Protein AF-A0A7C5UF85-F1 (afdb_monomer_lite)

Foldseek 3Di:
DDDPPDPDPQPCVLVDDPQWDWDDWDSPDPFKGKTKTKHLDDLVVSVCCCCCVPPEPHDDDPDDLVAWDKDWDWDQHPVQGIKTKIKTWDQDQQFIKMWIWIDGDQKIKIWIWTDGPPHSMIMIMIIMGND

Structure (mmCIF, N/CA/C/O backbone):
data_AF-A0A7C5UF85-F1
#
_entry.id   AF-A0A7C5UF85-F1
#
loop_
_atom_site.group_PDB
_atom_site.id
_atom_site.type_symbol
_atom_site.label_atom_id
_atom_site.label_alt_id
_atom_site.label_comp_id
_atom_site.label_asym_id
_atom_site.label_entity_id
_atom_site.label_seq_id
_atom_site.pdbx_PDB_ins_code
_atom_site.Cartn_x
_atom_site.Cartn_y
_atom_site.Cartn_z
_atom_site.occupancy
_atom_site.B_iso_or_equiv
_atom_site.auth_seq_id
_atom_site.auth_comp_id
_atom_site.auth_asym_id
_atom_site.auth_atom_id
_atom_site.pdbx_PDB_model_num
ATOM 1 N N . MET A 1 1 ? 22.013 -31.410 -18.840 1.00 38.75 1 MET A N 1
ATOM 2 C CA . MET A 1 1 ? 22.160 -30.235 -17.955 1.00 38.75 1 MET A CA 1
ATOM 3 C C . MET A 1 1 ? 20.776 -29.879 -17.438 1.00 38.75 1 MET A C 1
ATOM 5 O O . MET A 1 1 ? 19.972 -29.367 -18.203 1.00 38.75 1 MET A O 1
ATOM 9 N N . GLY A 1 2 ? 20.450 -30.271 -16.205 1.00 39.75 2 GLY A N 1
ATOM 10 C CA . GLY A 1 2 ? 19.150 -29.976 -15.597 1.00 39.75 2 GLY A CA 1
ATOM 11 C C . GLY A 1 2 ? 19.144 -28.549 -15.066 1.00 39.75 2 GLY A C 1
ATOM 12 O O . GLY A 1 2 ? 19.662 -28.304 -13.981 1.00 39.75 2 GLY A O 1
ATOM 13 N N . GLY A 1 3 ? 18.612 -27.610 -15.847 1.00 41.94 3 GLY A N 1
ATOM 14 C CA . GLY A 1 3 ? 18.364 -26.253 -15.373 1.00 41.94 3 GLY A CA 1
ATOM 15 C C . GLY A 1 3 ? 17.286 -26.292 -14.296 1.00 41.94 3 GLY A C 1
ATOM 16 O O . GLY A 1 3 ? 16.198 -26.809 -14.530 1.00 41.94 3 GLY A O 1
ATOM 17 N N . HIS A 1 4 ? 17.599 -25.789 -13.106 1.00 41.94 4 HIS A N 1
ATOM 18 C CA . HIS A 1 4 ? 16.623 -25.565 -12.048 1.00 41.94 4 HIS A CA 1
ATOM 19 C C . HIS A 1 4 ? 15.599 -24.522 -12.513 1.00 41.94 4 HIS A C 1
ATOM 21 O O . HIS A 1 4 ? 15.782 -23.326 -12.310 1.00 41.94 4 HIS A O 1
ATOM 27 N N . SER A 1 5 ? 14.514 -24.967 -13.143 1.00 48.94 5 SER A N 1
ATOM 28 C CA . SER A 1 5 ? 13.315 -24.159 -13.356 1.00 48.94 5 SER A CA 1
ATOM 29 C C . SER A 1 5 ? 12.524 -24.121 -12.050 1.00 48.94 5 SER A C 1
ATOM 31 O O . SER A 1 5 ? 11.502 -24.790 -11.899 1.00 48.94 5 SER A O 1
ATOM 33 N N . GLY A 1 6 ? 13.054 -23.393 -11.065 1.00 53.41 6 GLY A N 1
ATOM 34 C CA . GLY A 1 6 ? 12.241 -22.961 -9.934 1.00 53.41 6 GLY A CA 1
ATOM 35 C C . GLY A 1 6 ? 11.087 -22.090 -10.447 1.00 53.41 6 GLY A C 1
ATOM 36 O O . GLY A 1 6 ? 11.232 -21.463 -11.502 1.00 53.41 6 GLY A O 1
ATOM 37 N N . PRO A 1 7 ? 9.939 -22.054 -9.751 1.00 61.72 7 PRO A N 1
ATOM 38 C CA . PRO A 1 7 ? 8.865 -21.134 -10.103 1.00 61.72 7 PRO A CA 1
ATOM 39 C C . PRO A 1 7 ? 9.426 -19.710 -10.190 1.00 61.72 7 PRO A C 1
ATOM 41 O O . PRO A 1 7 ? 10.261 -19.316 -9.371 1.00 61.72 7 PRO A O 1
ATOM 44 N N . ALA A 1 8 ? 9.001 -18.961 -11.211 1.00 67.81 8 ALA A N 1
ATOM 45 C CA . ALA A 1 8 ? 9.374 -17.559 -11.348 1.00 67.81 8 ALA A CA 1
ATOM 46 C C . ALA A 1 8 ? 9.070 -16.818 -10.030 1.00 67.81 8 ALA A C 1
ATOM 48 O O . ALA A 1 8 ? 8.070 -17.131 -9.380 1.00 67.81 8 ALA A O 1
ATOM 49 N N . PRO A 1 9 ? 9.919 -15.873 -9.596 1.00 79.12 9 PRO A N 1
ATOM 50 C CA . PRO A 1 9 ? 9.665 -15.135 -8.368 1.00 79.12 9 PRO A CA 1
ATOM 51 C C . PRO A 1 9 ? 8.335 -14.377 -8.471 1.00 79.12 9 PRO A C 1
ATOM 53 O O . PRO A 1 9 ? 8.040 -13.780 -9.508 1.00 79.12 9 PRO A O 1
ATOM 56 N N . ASP A 1 10 ? 7.546 -14.402 -7.393 1.00 84.62 10 ASP A N 1
ATOM 57 C CA . ASP A 1 10 ? 6.269 -13.686 -7.309 1.00 84.62 10 ASP A CA 1
ATOM 58 C C . ASP A 1 10 ? 6.495 -12.193 -7.619 1.00 84.62 10 ASP A C 1
ATOM 60 O O . ASP A 1 10 ? 7.259 -11.529 -6.901 1.00 84.62 10 ASP A O 1
ATOM 64 N N . PRO A 1 11 ? 5.853 -11.641 -8.666 1.00 87.31 11 PRO A N 1
ATOM 65 C CA . PRO A 1 11 ? 6.067 -10.261 -9.085 1.00 87.31 11 PRO A CA 1
ATOM 66 C C . PRO A 1 11 ? 5.598 -9.228 -8.047 1.00 87.31 11 PRO A C 1
ATOM 68 O O . PRO A 1 11 ? 6.018 -8.074 -8.117 1.00 87.31 11 PRO A O 1
ATOM 71 N N . LEU A 1 12 ? 4.760 -9.614 -7.079 1.00 90.69 12 LEU A N 1
ATOM 72 C CA . LEU A 1 12 ? 4.307 -8.747 -5.990 1.00 90.69 12 LEU A CA 1
ATOM 73 C C . LEU A 1 12 ? 5.145 -8.869 -4.717 1.00 90.69 12 LEU A C 1
ATOM 75 O O . LEU A 1 12 ? 4.970 -8.053 -3.810 1.00 90.69 12 LEU A O 1
ATOM 79 N N . SER A 1 13 ? 6.073 -9.829 -4.644 1.00 89.25 13 SER A N 1
ATOM 80 C CA . SER A 1 13 ? 6.874 -10.094 -3.439 1.00 89.25 13 SER A CA 1
ATOM 81 C C . SER A 1 13 ? 7.627 -8.864 -2.933 1.00 89.25 13 SER A C 1
ATOM 83 O O . SER A 1 13 ? 7.707 -8.621 -1.728 1.00 89.25 13 SER A O 1
ATOM 85 N N . GLU A 1 14 ? 8.134 -8.023 -3.839 1.00 88.62 14 GLU A N 1
ATOM 86 C CA . GLU A 1 14 ? 8.802 -6.790 -3.438 1.00 88.62 14 GLU A CA 1
ATOM 87 C C . GLU A 1 14 ? 7.821 -5.783 -2.813 1.00 88.62 14 GLU A C 1
ATOM 89 O O . GLU A 1 14 ? 8.232 -4.968 -1.994 1.00 88.62 14 GLU A O 1
ATOM 94 N N . TRP A 1 15 ? 6.533 -5.820 -3.150 1.00 91.81 15 TRP A N 1
ATOM 95 C CA . TRP A 1 15 ? 5.510 -4.862 -2.718 1.00 91.81 15 TRP A CA 1
ATOM 96 C C . TRP A 1 15 ? 4.744 -5.310 -1.468 1.00 91.81 15 TRP A C 1
ATOM 98 O O . TRP A 1 15 ? 3.941 -4.542 -0.930 1.00 91.81 15 TRP A O 1
ATOM 108 N N . THR A 1 16 ? 5.004 -6.518 -0.970 1.00 92.62 16 THR A N 1
ATOM 109 C CA . THR A 1 16 ? 4.345 -7.067 0.216 1.00 92.62 16 THR A CA 1
ATOM 110 C C . THR A 1 16 ? 4.721 -6.303 1.492 1.00 92.62 16 THR A C 1
ATOM 112 O O . THR A 1 16 ? 5.881 -5.951 1.728 1.00 92.62 16 THR A O 1
ATOM 115 N N . TYR A 1 17 ? 3.727 -6.061 2.352 1.00 95.62 17 TYR A N 1
ATOM 116 C CA . TYR A 1 17 ? 3.952 -5.531 3.695 1.00 95.62 17 TYR A CA 1
ATOM 117 C C . TYR A 1 17 ? 4.403 -6.660 4.645 1.00 95.62 17 TYR A C 1
ATOM 119 O O . TYR A 1 17 ? 3.661 -7.633 4.782 1.00 95.62 17 TYR A O 1
ATOM 127 N N . PRO A 1 18 ? 5.552 -6.549 5.347 1.00 94.06 18 PRO A N 1
ATOM 128 C CA . PRO A 1 18 ? 6.141 -7.667 6.099 1.00 94.06 18 PRO A CA 1
ATOM 129 C C . PRO A 1 18 ? 5.238 -8.329 7.151 1.00 94.06 18 PRO A C 1
ATOM 131 O O . PRO A 1 18 ? 5.340 -9.529 7.374 1.00 94.06 18 PRO A O 1
ATOM 134 N N . ASN A 1 19 ? 4.344 -7.567 7.790 1.00 94.69 19 ASN A N 1
ATOM 135 C CA . ASN A 1 19 ? 3.445 -8.079 8.834 1.00 94.69 19 ASN A CA 1
ATOM 136 C C . ASN A 1 19 ? 2.013 -8.304 8.327 1.00 94.69 19 ASN A C 1
ATOM 138 O O . ASN A 1 19 ? 1.069 -8.298 9.125 1.00 94.69 19 ASN A O 1
ATOM 142 N N . ALA A 1 20 ? 1.814 -8.408 7.013 1.00 96.44 20 ALA A N 1
ATOM 143 C CA . ALA A 1 20 ? 0.505 -8.683 6.442 1.00 96.44 20 ALA A CA 1
ATOM 144 C C . ALA A 1 20 ? 0.391 -10.139 5.990 1.00 96.44 20 ALA A C 1
ATOM 146 O O . ALA A 1 20 ? 1.357 -10.762 5.562 1.00 96.44 20 ALA A O 1
ATOM 147 N N . LYS A 1 21 ? -0.824 -10.674 6.079 1.00 95.94 21 LYS A N 1
ATOM 148 C CA . LYS A 1 21 ? -1.193 -11.974 5.527 1.00 95.94 21 LYS A CA 1
ATOM 149 C C . LYS A 1 21 ? -1.975 -11.749 4.247 1.00 95.94 21 LYS A C 1
ATOM 151 O O . LYS A 1 21 ? -2.916 -10.956 4.255 1.00 95.94 21 LYS A O 1
ATOM 156 N N . GLN A 1 22 ? -1.599 -12.437 3.176 1.00 95.56 22 GLN A N 1
ATOM 157 C CA . GLN A 1 22 ? -2.400 -12.458 1.957 1.00 95.56 22 GLN A CA 1
ATOM 158 C C . GLN A 1 22 ? -3.717 -13.183 2.240 1.00 95.56 22 GLN A C 1
ATOM 160 O O . GLN A 1 22 ? -3.719 -14.236 2.878 1.00 95.56 22 GLN A O 1
ATOM 165 N N . VAL A 1 23 ? -4.826 -12.591 1.808 1.00 95.75 23 VAL A N 1
ATOM 166 C CA . VAL A 1 23 ? -6.173 -13.160 1.960 1.00 95.75 23 VAL A CA 1
ATOM 167 C C . VAL A 1 23 ? -6.790 -13.535 0.616 1.00 95.75 23 VAL A C 1
ATOM 169 O O . VAL A 1 23 ? -7.630 -14.424 0.574 1.00 95.75 23 VAL A O 1
ATOM 172 N N . GLU A 1 24 ? -6.355 -12.889 -0.468 1.00 94.56 24 GLU A N 1
ATOM 173 C CA . GLU A 1 24 ? -6.843 -13.110 -1.831 1.00 94.56 24 GLU A CA 1
ATOM 174 C C . GLU A 1 24 ? -5.813 -12.573 -2.841 1.00 94.56 24 GLU A C 1
ATOM 176 O O . GLU A 1 24 ? -4.964 -11.752 -2.476 1.00 94.56 24 GLU A O 1
ATOM 181 N N . GLY A 1 25 ? -5.862 -13.018 -4.095 1.00 90.25 25 GLY A N 1
ATOM 182 C CA . GLY A 1 25 ? -5.080 -12.431 -5.183 1.00 90.25 25 GLY A CA 1
ATOM 183 C C . GLY A 1 25 ? -4.774 -13.390 -6.323 1.00 90.25 25 GLY A C 1
ATOM 184 O O . GLY A 1 25 ? -4.756 -14.606 -6.139 1.00 90.25 25 GLY A O 1
ATOM 185 N N . GLU A 1 26 ? -4.441 -12.816 -7.473 1.00 88.00 26 GLU A N 1
ATOM 186 C CA . GLU A 1 26 ? -3.926 -13.515 -8.648 1.00 88.00 26 GLU A CA 1
ATOM 187 C C . GLU A 1 26 ? -2.545 -12.945 -8.987 1.00 88.00 26 GLU A C 1
ATOM 189 O O . GLU A 1 26 ? -2.377 -12.059 -9.822 1.00 88.00 26 GLU A O 1
ATOM 194 N N . THR A 1 27 ? -1.516 -13.430 -8.290 1.00 85.38 27 THR A N 1
ATOM 195 C CA . THR A 1 27 ? -0.146 -12.904 -8.426 1.00 85.38 27 THR A CA 1
ATOM 196 C C . THR A 1 27 ? 0.564 -13.362 -9.704 1.00 85.38 27 THR A C 1
ATOM 198 O O . THR A 1 27 ? 1.607 -12.817 -10.064 1.00 85.38 27 THR A O 1
ATOM 201 N N . TRP A 1 28 ? -0.013 -14.331 -10.419 1.00 82.25 28 TRP A N 1
ATOM 202 C CA . TRP A 1 28 ? 0.554 -14.937 -11.628 1.00 82.25 28 TRP A CA 1
ATOM 203 C C . TRP A 1 28 ? -0.045 -14.411 -12.935 1.00 82.25 28 TRP A C 1
ATOM 205 O O . TRP A 1 28 ? 0.346 -14.883 -14.001 1.00 82.25 28 TRP A O 1
ATOM 215 N N . GLU A 1 29 ? -0.960 -13.438 -12.881 1.00 79.94 29 GLU A N 1
ATOM 216 C CA . GLU A 1 29 ? -1.455 -12.777 -14.089 1.00 79.94 29 GLU A CA 1
ATOM 217 C C . GLU A 1 29 ? -0.308 -12.136 -14.889 1.00 79.94 29 GLU A C 1
ATOM 219 O O . GLU A 1 29 ? 0.632 -11.542 -14.345 1.00 79.94 29 GLU A O 1
ATOM 224 N N . GLU A 1 30 ? -0.378 -12.242 -16.216 1.00 78.81 30 GLU A N 1
ATOM 225 C CA . GLU A 1 30 ? 0.699 -11.768 -17.084 1.00 78.81 30 GLU A CA 1
ATOM 226 C C . GLU A 1 30 ? 0.825 -10.241 -17.042 1.00 78.81 30 GLU A C 1
ATOM 228 O O . GLU A 1 30 ? 1.933 -9.729 -16.882 1.00 78.81 30 GLU A O 1
ATOM 233 N N . PHE A 1 31 ? -0.300 -9.519 -17.098 1.00 83.81 31 PHE A N 1
ATOM 234 C CA . PHE A 1 31 ? -0.319 -8.058 -17.231 1.00 83.81 31 PHE A CA 1
ATOM 235 C C . PHE A 1 31 ? -0.684 -7.314 -15.946 1.00 83.81 31 PHE A C 1
ATOM 237 O O . PHE A 1 31 ? -0.172 -6.214 -15.738 1.00 83.81 31 PHE A O 1
ATOM 244 N N . LEU A 1 32 ? -1.551 -7.892 -15.107 1.00 91.12 32 LEU A N 1
ATOM 245 C CA . LEU A 1 32 ? -2.108 -7.232 -13.923 1.00 91.12 32 LEU A CA 1
ATOM 246 C C . LEU A 1 32 ? -2.082 -8.113 -12.655 1.00 91.12 32 LEU A C 1
ATOM 248 O O . LEU A 1 32 ? -3.131 -8.323 -12.047 1.00 91.12 32 LEU A O 1
ATOM 252 N N . PRO A 1 33 ? -0.910 -8.606 -12.192 1.00 94.06 33 PRO A N 1
ATOM 253 C CA . PRO A 1 33 ? -0.830 -9.240 -10.881 1.00 94.06 33 PRO A CA 1
ATOM 254 C C . PRO A 1 33 ? -1.437 -8.377 -9.781 1.00 94.06 33 PRO A C 1
ATOM 256 O O . PRO A 1 33 ? -1.115 -7.189 -9.661 1.00 94.06 33 PRO A O 1
ATOM 259 N N . TRP A 1 34 ? -2.241 -8.992 -8.920 1.00 96.00 34 TRP A N 1
ATOM 260 C CA . TRP A 1 34 ? -2.805 -8.303 -7.767 1.00 96.00 34 TRP A CA 1
ATOM 261 C C . TRP A 1 34 ? -2.925 -9.208 -6.544 1.00 96.00 34 TRP A C 1
ATOM 263 O O . TRP A 1 34 ? -3.022 -10.430 -6.650 1.00 96.00 34 TRP A O 1
ATOM 273 N N . ALA A 1 35 ? -2.916 -8.599 -5.361 1.00 96.94 35 ALA A N 1
ATOM 274 C CA . ALA A 1 35 ? -3.169 -9.298 -4.111 1.00 96.94 35 ALA A CA 1
ATOM 275 C C . ALA A 1 35 ? -3.751 -8.374 -3.044 1.00 96.94 35 ALA A C 1
ATOM 277 O O . ALA A 1 35 ? -3.376 -7.203 -2.925 1.00 96.94 35 ALA A O 1
ATOM 278 N N . THR A 1 36 ? -4.632 -8.945 -2.228 1.00 97.50 36 THR A N 1
ATOM 279 C CA . THR A 1 36 ? -5.160 -8.327 -1.016 1.00 97.50 36 THR A CA 1
ATOM 280 C C . THR A 1 36 ? -4.459 -8.926 0.192 1.00 97.50 36 THR A C 1
ATOM 282 O O . THR A 1 3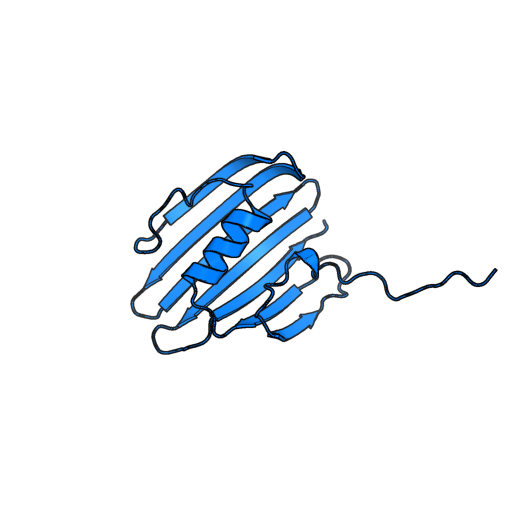6 ? -4.435 -10.141 0.397 1.00 97.50 36 THR A O 1
ATOM 285 N N . TYR A 1 37 ? -3.931 -8.055 1.039 1.00 97.38 37 TYR A N 1
ATOM 286 C CA . TYR A 1 37 ? -3.298 -8.393 2.297 1.00 97.38 37 TYR A CA 1
ATOM 287 C C . TYR A 1 37 ? -4.020 -7.723 3.457 1.00 97.38 37 TYR A C 1
ATOM 289 O O . TYR A 1 37 ? -4.603 -6.646 3.327 1.00 97.38 37 TYR A O 1
ATOM 297 N N . THR A 1 38 ? -3.936 -8.336 4.630 1.00 97.50 38 THR A N 1
ATOM 298 C CA . THR A 1 38 ? -4.458 -7.758 5.865 1.00 97.50 38 THR A CA 1
ATOM 299 C C . THR A 1 38 ? -3.422 -7.800 6.974 1.00 97.50 38 THR A C 1
ATOM 301 O O . THR A 1 38 ? -2.647 -8.747 7.094 1.00 97.50 38 THR A O 1
ATOM 304 N N . THR A 1 39 ? -3.399 -6.767 7.810 1.00 97.88 39 THR A N 1
ATOM 305 C CA . THR A 1 39 ? -2.510 -6.677 8.972 1.00 97.88 39 THR A CA 1
ATOM 306 C C . THR A 1 39 ? -3.227 -6.029 10.149 1.00 97.88 39 THR A C 1
ATOM 308 O O . THR A 1 39 ? -4.172 -5.262 9.969 1.00 97.88 39 THR A O 1
ATOM 311 N N . THR A 1 40 ? -2.789 -6.330 11.368 1.00 96.94 40 THR A N 1
ATOM 312 C CA . THR A 1 40 ? -3.243 -5.633 12.582 1.00 96.94 40 THR A CA 1
ATOM 313 C C . THR A 1 40 ? -2.491 -4.326 12.820 1.00 96.94 40 THR A C 1
ATOM 315 O O . THR A 1 40 ? -2.854 -3.568 13.716 1.00 96.94 40 THR A O 1
ATOM 318 N N . ASP A 1 41 ? -1.435 -4.059 12.045 1.00 97.06 41 ASP A N 1
ATOM 319 C CA . ASP A 1 41 ? -0.727 -2.788 12.106 1.00 97.06 41 ASP A CA 1
ATOM 320 C C . ASP A 1 41 ? -1.651 -1.629 11.677 1.00 97.06 41 ASP A C 1
ATOM 322 O O . ASP A 1 41 ? -2.464 -1.781 10.756 1.00 97.06 41 ASP A O 1
ATOM 326 N N . PRO A 1 42 ? -1.564 -0.460 12.338 1.00 95.06 42 PRO A N 1
ATOM 327 C CA . PRO A 1 42 ? -2.432 0.673 12.044 1.00 95.06 42 PRO A CA 1
ATOM 328 C C . PRO A 1 42 ? -2.127 1.284 10.674 1.00 95.06 42 PRO A C 1
ATOM 330 O O . PRO A 1 42 ? -0.993 1.210 10.190 1.00 95.06 42 PRO A O 1
ATOM 333 N N . PHE A 1 43 ? -3.124 1.958 10.093 1.00 94.56 43 PHE A N 1
ATOM 334 C CA . PHE A 1 43 ? -3.021 2.621 8.792 1.00 94.56 43 PHE A CA 1
ATOM 335 C C . PHE A 1 43 ? -1.746 3.466 8.658 1.00 94.56 43 PHE A C 1
ATOM 337 O O . PHE A 1 43 ? -1.012 3.316 7.685 1.00 94.56 43 PHE A O 1
ATOM 344 N N . GLU A 1 44 ? -1.438 4.312 9.649 1.00 92.75 44 GLU A N 1
ATOM 345 C CA . GLU A 1 44 ? -0.265 5.196 9.632 1.00 92.75 44 GLU A CA 1
ATOM 346 C C . GLU A 1 44 ? 1.046 4.438 9.435 1.00 92.75 44 GLU A C 1
ATOM 348 O O . GLU A 1 44 ? 1.922 4.893 8.701 1.00 92.75 44 GLU A O 1
ATOM 353 N N . LYS A 1 45 ? 1.180 3.278 10.083 1.00 93.75 45 LYS A N 1
ATOM 354 C CA . LYS A 1 45 ? 2.398 2.469 10.031 1.00 93.75 45 LYS A CA 1
ATOM 355 C C . LYS A 1 45 ? 2.560 1.819 8.658 1.00 93.75 45 LYS A C 1
ATOM 357 O O . LYS A 1 45 ? 3.666 1.788 8.119 1.00 93.75 45 LYS A O 1
ATOM 362 N N . VAL A 1 46 ? 1.462 1.340 8.073 1.00 95.31 46 VAL A N 1
ATOM 363 C CA . VAL A 1 46 ? 1.449 0.790 6.709 1.00 95.31 46 VAL A CA 1
ATOM 364 C C . VAL A 1 46 ? 1.755 1.887 5.685 1.00 95.31 46 VAL A C 1
ATOM 366 O O . VAL A 1 46 ? 2.619 1.713 4.827 1.00 95.31 46 VAL A O 1
ATOM 369 N N . TRP A 1 47 ? 1.114 3.049 5.816 1.00 93.62 47 TRP A N 1
ATOM 370 C CA . TRP A 1 47 ? 1.339 4.204 4.950 1.00 93.62 47 TRP A CA 1
ATOM 371 C C . TRP A 1 47 ? 2.801 4.666 4.973 1.00 93.62 47 TRP A C 1
ATOM 373 O O . TRP A 1 47 ? 3.430 4.826 3.926 1.00 93.62 47 TRP A O 1
ATOM 383 N N . GLN A 1 48 ? 3.373 4.823 6.171 1.00 91.19 48 GLN A N 1
ATOM 384 C CA . GLN A 1 48 ? 4.778 5.193 6.355 1.00 91.19 48 GLN A CA 1
ATOM 385 C C . GLN A 1 48 ? 5.734 4.188 5.716 1.00 91.19 48 GLN A C 1
ATOM 387 O O . GLN A 1 48 ? 6.726 4.598 5.110 1.00 91.19 48 GLN A O 1
ATOM 392 N N . PHE A 1 49 ? 5.451 2.888 5.818 1.00 92.25 49 PHE A N 1
ATOM 393 C CA . PHE A 1 49 ? 6.265 1.864 5.170 1.00 92.25 49 PHE A CA 1
ATOM 394 C C . PHE A 1 49 ? 6.312 2.066 3.656 1.00 92.25 49 PHE A C 1
ATOM 396 O O . PHE A 1 49 ? 7.403 2.173 3.098 1.00 92.25 49 PHE A O 1
ATOM 403 N N . TYR A 1 50 ? 5.159 2.172 2.990 1.00 91.75 50 TYR A N 1
ATOM 404 C CA . TYR A 1 50 ? 5.139 2.344 1.538 1.00 91.75 50 TYR A CA 1
ATOM 405 C C . TYR A 1 50 ? 5.777 3.668 1.116 1.00 91.75 50 TYR A C 1
ATOM 407 O O . TYR A 1 50 ? 6.606 3.681 0.206 1.00 91.75 50 TYR A O 1
ATOM 415 N N . TRP A 1 51 ? 5.501 4.758 1.832 1.00 88.19 51 TRP A N 1
ATOM 416 C CA . TRP A 1 51 ? 6.122 6.053 1.561 1.00 88.19 51 TRP A CA 1
ATOM 417 C C . TRP A 1 51 ? 7.656 5.987 1.617 1.00 88.19 51 TRP A C 1
ATOM 419 O O . TRP A 1 51 ? 8.348 6.296 0.647 1.00 88.19 51 TRP A O 1
ATOM 429 N N . THR A 1 52 ? 8.196 5.519 2.741 1.00 85.62 52 THR A N 1
ATOM 430 C CA . THR A 1 52 ? 9.642 5.555 3.012 1.00 85.62 52 THR A CA 1
ATOM 431 C C . THR A 1 52 ? 10.424 4.465 2.287 1.00 85.62 52 THR A C 1
ATOM 433 O O . THR A 1 52 ? 11.575 4.665 1.904 1.00 85.62 52 THR A O 1
ATOM 436 N N . LYS A 1 53 ? 9.839 3.278 2.105 1.00 84.75 53 LYS A N 1
ATOM 437 C CA . LYS A 1 53 ? 10.546 2.146 1.495 1.00 84.75 53 LYS A CA 1
ATOM 438 C C . LYS A 1 53 ? 10.333 2.077 -0.007 1.00 84.75 53 LYS A C 1
ATOM 440 O O . LYS A 1 53 ? 11.263 1.652 -0.701 1.00 84.75 53 LYS A O 1
ATOM 445 N N . LYS A 1 54 ? 9.162 2.493 -0.506 1.00 83.88 54 LYS A N 1
ATOM 446 C CA . LYS A 1 54 ? 8.759 2.306 -1.907 1.00 83.88 54 LYS A CA 1
ATOM 447 C C . LYS A 1 54 ? 8.662 3.587 -2.730 1.00 83.88 54 LYS A C 1
ATOM 449 O O . LYS A 1 54 ? 8.839 3.486 -3.939 1.00 83.88 54 LYS A O 1
ATOM 454 N N . ILE A 1 55 ? 8.461 4.759 -2.133 1.00 79.31 55 ILE A N 1
ATOM 455 C CA . ILE A 1 55 ? 8.399 6.014 -2.902 1.00 79.31 55 ILE A CA 1
ATOM 456 C C . ILE A 1 55 ? 9.704 6.798 -2.794 1.00 79.31 55 ILE A C 1
ATOM 458 O O . ILE A 1 55 ? 10.317 7.080 -3.814 1.00 79.31 55 ILE A O 1
ATOM 462 N N . THR A 1 56 ? 10.153 7.126 -1.582 1.00 68.00 56 THR A N 1
ATOM 463 C CA . THR A 1 56 ? 11.301 8.029 -1.399 1.00 68.00 56 THR A CA 1
ATOM 464 C C . THR A 1 56 ? 12.250 7.524 -0.324 1.00 68.00 56 THR A C 1
ATOM 466 O O . THR A 1 56 ? 11.858 7.435 0.842 1.00 68.00 56 THR A O 1
ATOM 469 N N . TYR A 1 57 ? 13.508 7.258 -0.673 1.00 57.97 57 TYR A N 1
ATOM 470 C CA . TYR A 1 57 ? 14.552 6.973 0.312 1.00 57.97 57 TYR A CA 1
ATOM 471 C C . TYR A 1 57 ? 15.450 8.177 0.600 1.00 57.97 57 TYR A C 1
ATOM 473 O O . TYR A 1 57 ? 16.173 8.612 -0.292 1.00 57.97 57 TYR A O 1
ATOM 481 N N . PRO A 1 58 ? 15.519 8.633 1.862 1.00 58.22 58 PRO A N 1
ATOM 482 C CA . PRO A 1 58 ? 14.450 8.724 2.849 1.00 58.22 58 PRO A CA 1
ATOM 483 C C . PRO A 1 58 ? 13.968 10.181 2.940 1.00 58.22 58 PRO A C 1
ATOM 485 O O . PRO A 1 58 ? 14.649 11.022 3.522 1.00 58.22 58 PRO A O 1
ATOM 488 N N . MET A 1 59 ? 12.782 10.487 2.402 1.00 62.44 59 MET A N 1
ATOM 489 C CA . MET A 1 59 ? 12.111 11.757 2.707 1.00 62.44 59 MET A CA 1
ATOM 490 C C . MET A 1 59 ? 11.032 11.546 3.775 1.00 62.44 59 MET A C 1
ATOM 492 O O . MET A 1 59 ? 10.264 10.580 3.688 1.00 62.44 59 MET A O 1
ATOM 496 N N . PRO A 1 60 ? 10.944 12.431 4.785 1.00 66.81 60 PRO A N 1
ATOM 497 C CA . PRO A 1 60 ? 9.828 12.419 5.719 1.00 66.81 60 PRO A CA 1
ATOM 498 C C . PRO A 1 60 ? 8.508 12.638 4.967 1.00 66.81 60 PRO A C 1
ATOM 500 O O . PRO A 1 60 ? 8.482 13.229 3.886 1.00 66.81 60 PRO A O 1
ATOM 503 N N . LEU A 1 61 ? 7.403 12.153 5.538 1.00 72.06 61 LEU A N 1
ATOM 504 C CA . LEU A 1 61 ? 6.068 12.417 5.000 1.00 72.06 61 LEU A CA 1
ATOM 505 C C . LEU A 1 61 ? 5.857 13.937 4.900 1.00 72.06 61 LEU A C 1
ATOM 507 O O . LEU A 1 61 ? 5.908 14.608 5.932 1.00 72.06 61 LEU A O 1
ATOM 511 N N . PRO A 1 62 ? 5.579 14.496 3.709 1.00 67.38 62 PRO A N 1
ATOM 512 C CA . PRO A 1 62 ? 5.441 15.940 3.551 1.00 67.38 62 PRO A CA 1
ATOM 513 C C . PRO A 1 62 ? 4.092 16.468 4.067 1.00 67.38 62 PRO A C 1
ATOM 515 O O . PRO A 1 62 ? 3.794 17.648 3.915 1.00 67.38 62 PRO A O 1
ATOM 518 N N . PHE A 1 63 ? 3.254 15.612 4.663 1.00 70.31 63 PHE A N 1
ATOM 519 C CA . PHE A 1 63 ? 1.896 15.947 5.079 1.00 70.31 63 PHE A CA 1
ATOM 520 C C . PHE A 1 63 ? 1.496 15.268 6.389 1.00 70.31 63 PHE A C 1
ATOM 522 O O . PHE A 1 63 ? 1.963 14.188 6.754 1.00 70.31 63 PHE A O 1
ATOM 529 N N . ASN A 1 64 ? 0.577 15.921 7.097 1.00 77.94 64 ASN A N 1
ATOM 530 C CA . ASN A 1 64 ? -0.009 15.408 8.323 1.00 77.94 64 ASN A CA 1
ATOM 531 C C . ASN A 1 64 ? -1.120 14.400 7.998 1.00 77.94 64 ASN A C 1
ATOM 533 O O . ASN A 1 64 ? -2.166 14.781 7.472 1.00 77.94 64 ASN A O 1
ATOM 537 N N . LEU A 1 65 ? -0.939 13.145 8.417 1.00 81.56 65 LEU A N 1
ATOM 538 C CA . LEU A 1 65 ? -1.929 12.069 8.277 1.00 81.56 65 LEU A CA 1
ATOM 539 C C . LEU A 1 65 ? -3.208 12.280 9.112 1.00 81.56 65 LEU A C 1
ATOM 541 O O . LEU A 1 65 ? -4.010 11.373 9.249 1.00 81.56 65 LEU A O 1
ATOM 545 N N . LYS A 1 66 ? -3.462 13.450 9.696 1.00 81.06 66 LYS A N 1
ATOM 546 C CA . LYS A 1 66 ? -4.751 13.779 10.333 1.00 81.06 66 LYS A CA 1
ATOM 547 C C . LYS A 1 66 ? -5.695 14.560 9.423 1.00 81.06 66 LYS A C 1
ATOM 549 O O . LYS A 1 66 ? -6.837 14.793 9.802 1.00 81.06 66 LYS A O 1
ATOM 554 N N . LYS A 1 67 ? -5.231 14.999 8.253 1.00 84.88 67 LYS A N 1
ATOM 555 C CA . LYS A 1 67 ? -6.011 15.801 7.304 1.00 84.88 67 LYS A CA 1
ATOM 556 C C . LYS A 1 67 ? -5.937 15.180 5.920 1.00 84.88 67 LYS A C 1
ATOM 558 O O . LYS A 1 67 ? -4.939 14.546 5.592 1.00 84.88 67 LYS A O 1
ATOM 563 N N . ARG A 1 68 ? -6.975 15.395 5.111 1.00 89.31 68 ARG A N 1
ATOM 564 C CA . ARG A 1 68 ? -6.962 15.016 3.696 1.00 89.31 68 ARG A CA 1
ATOM 565 C C . ARG A 1 68 ? -5.736 15.621 3.008 1.00 89.31 68 ARG A C 1
ATOM 567 O O . ARG A 1 68 ? -5.415 16.786 3.241 1.00 89.31 68 ARG A O 1
ATOM 574 N N . ALA A 1 69 ? -5.076 14.834 2.167 1.00 89.62 69 ALA A N 1
ATOM 575 C CA . ALA A 1 69 ? -3.915 15.268 1.404 1.00 89.62 69 ALA A CA 1
ATOM 576 C C . ALA A 1 69 ? -3.870 14.560 0.049 1.00 89.62 69 ALA A C 1
ATOM 578 O O . ALA A 1 69 ? -4.266 13.402 -0.070 1.00 89.62 69 ALA A O 1
ATOM 579 N N . SER A 1 70 ? -3.366 15.249 -0.967 1.00 91.19 70 SER A N 1
ATOM 580 C CA . SER A 1 70 ? -3.112 14.660 -2.278 1.00 91.19 70 SER A CA 1
ATOM 581 C C . SER A 1 70 ? -2.000 15.410 -2.987 1.00 91.19 70 SER A C 1
ATOM 583 O O . SER A 1 70 ? -1.961 16.639 -2.922 1.00 91.19 70 SER A O 1
ATOM 585 N N . ALA A 1 71 ? -1.138 14.693 -3.698 1.00 89.12 71 ALA A N 1
ATOM 586 C CA . ALA A 1 71 ? -0.151 15.298 -4.583 1.00 89.12 71 ALA A CA 1
ATOM 587 C C . ALA A 1 71 ? 0.247 14.332 -5.703 1.00 89.12 71 ALA A C 1
ATOM 589 O O . ALA A 1 71 ? 0.030 13.125 -5.602 1.00 89.12 71 ALA A O 1
ATOM 590 N N . SER A 1 72 ? 0.870 14.882 -6.744 1.00 90.56 72 SER A N 1
ATOM 591 C CA . SER A 1 72 ? 1.531 14.146 -7.821 1.00 90.56 72 SER A CA 1
ATOM 592 C C . SER A 1 72 ? 2.893 14.781 -8.068 1.00 90.56 72 SER A C 1
ATOM 594 O O . SER A 1 72 ? 2.976 15.996 -8.242 1.00 90.56 72 SER A O 1
ATOM 596 N N . MET A 1 73 ? 3.961 13.988 -8.025 1.00 87.88 73 MET A N 1
ATOM 597 C CA . MET A 1 73 ? 5.339 14.480 -8.061 1.00 87.88 73 MET A CA 1
ATOM 598 C C . MET A 1 73 ? 6.263 13.500 -8.791 1.00 87.88 73 MET A C 1
ATOM 600 O O . MET A 1 73 ? 6.000 12.300 -8.857 1.00 87.88 73 MET A O 1
ATOM 604 N N . GLY A 1 74 ? 7.367 14.026 -9.321 1.00 86.06 74 GLY A N 1
ATOM 605 C CA . GLY A 1 74 ? 8.530 13.240 -9.726 1.00 86.06 74 GLY A CA 1
ATOM 606 C C . GLY A 1 74 ? 9.650 13.401 -8.700 1.00 86.06 74 GLY A C 1
ATOM 607 O O . GLY A 1 74 ? 9.838 14.492 -8.162 1.00 86.06 74 GLY A O 1
ATOM 608 N N . ALA A 1 75 ? 10.390 12.334 -8.427 1.00 82.06 75 ALA A N 1
ATOM 609 C CA . ALA A 1 75 ? 11.569 12.356 -7.571 1.00 82.06 75 ALA A CA 1
ATOM 610 C C . ALA A 1 75 ? 12.681 11.501 -8.179 1.00 82.06 75 ALA A C 1
ATOM 612 O O . ALA A 1 75 ? 12.412 10.511 -8.853 1.00 82.06 75 ALA A O 1
ATOM 613 N N . ASN A 1 76 ? 13.930 11.878 -7.922 1.00 82.06 76 ASN A N 1
ATOM 614 C CA . ASN A 1 76 ? 15.082 11.054 -8.260 1.00 82.06 76 ASN A CA 1
ATOM 615 C C . ASN A 1 76 ? 15.464 10.227 -7.022 1.00 82.06 76 ASN A C 1
ATOM 617 O O . ASN A 1 76 ? 15.872 10.797 -6.010 1.00 82.06 76 ASN A O 1
ATOM 621 N N . ASP A 1 77 ? 15.270 8.909 -7.071 1.00 78.69 77 ASP A N 1
ATOM 622 C CA . ASP A 1 77 ? 15.653 7.981 -6.006 1.00 78.69 77 ASP A CA 1
ATOM 623 C C . ASP A 1 77 ? 16.966 7.281 -6.392 1.00 78.69 77 ASP A C 1
ATOM 625 O O . ASP A 1 77 ? 17.058 6.695 -7.472 1.00 78.69 77 ASP A O 1
ATOM 629 N N . PRO A 1 78 ? 17.982 7.266 -5.515 1.00 79.50 78 PRO A N 1
ATOM 630 C CA . PRO A 1 78 ? 19.283 6.677 -5.829 1.00 79.50 78 PRO A CA 1
ATOM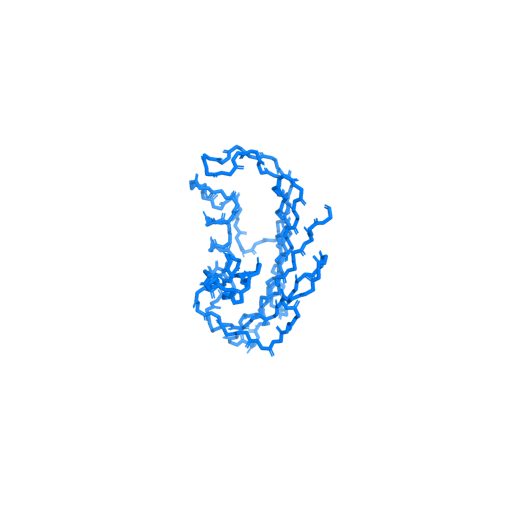 631 C C . PRO A 1 78 ? 19.237 5.166 -6.108 1.00 79.50 78 PRO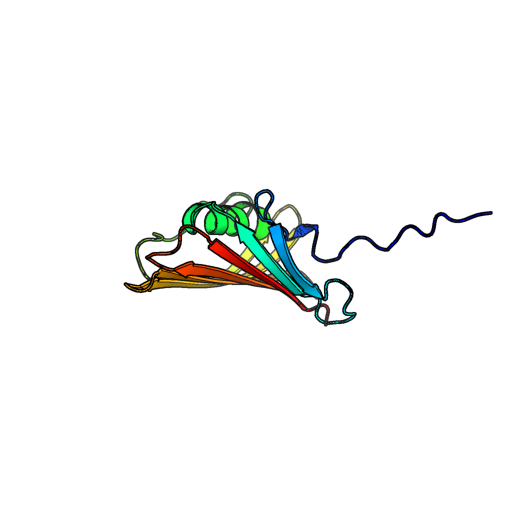 A C 1
ATOM 633 O O . PRO A 1 78 ? 20.194 4.624 -6.650 1.00 79.50 78 PRO A O 1
ATOM 636 N N . ARG A 1 79 ? 18.156 4.469 -5.730 1.00 79.56 79 ARG A N 1
ATOM 637 C CA . ARG A 1 79 ? 17.992 3.022 -5.939 1.00 79.56 79 ARG A CA 1
ATOM 638 C C . ARG A 1 79 ? 17.262 2.692 -7.238 1.00 79.56 79 ARG A C 1
ATOM 640 O O . ARG A 1 79 ? 17.455 1.605 -7.766 1.00 79.56 79 ARG A O 1
ATOM 647 N N . TRP A 1 80 ? 16.398 3.591 -7.710 1.00 76.56 80 TRP A N 1
ATOM 648 C CA . TRP A 1 80 ? 15.434 3.303 -8.781 1.00 76.56 80 TRP A CA 1
ATOM 649 C C . TRP A 1 80 ? 15.451 4.332 -9.920 1.00 76.56 80 TRP A C 1
ATOM 651 O O . TRP A 1 80 ? 14.676 4.203 -10.862 1.00 76.56 80 TRP A O 1
ATOM 661 N N . GLY A 1 81 ? 16.288 5.367 -9.833 1.00 81.88 81 GLY A N 1
ATOM 662 C CA . GLY A 1 81 ? 16.283 6.485 -10.769 1.00 81.88 81 GLY A CA 1
ATOM 663 C C . GLY A 1 81 ? 15.043 7.366 -10.610 1.00 81.88 81 GLY A C 1
ATOM 664 O O . GLY A 1 81 ? 14.578 7.627 -9.499 1.00 81.88 81 GLY A O 1
ATOM 665 N N . ILE A 1 82 ? 14.507 7.856 -11.729 1.00 85.31 82 ILE A N 1
ATOM 666 C CA . ILE A 1 82 ? 13.336 8.740 -11.728 1.00 85.31 82 ILE A CA 1
ATOM 667 C C . ILE A 1 82 ? 12.076 7.932 -11.396 1.00 85.31 82 ILE A C 1
ATOM 669 O O . ILE A 1 82 ? 11.688 7.021 -12.125 1.00 85.31 82 ILE A O 1
ATOM 673 N N . ILE A 1 83 ? 11.402 8.319 -10.317 1.00 87.94 83 ILE A N 1
ATOM 674 C CA . ILE A 1 83 ? 10.115 7.776 -9.888 1.00 87.94 83 ILE A CA 1
ATOM 675 C C . ILE A 1 83 ? 9.059 8.862 -10.042 1.00 87.94 83 ILE A C 1
ATOM 677 O O . ILE A 1 83 ? 9.229 9.978 -9.549 1.00 87.94 83 ILE A O 1
ATOM 681 N N . HIS A 1 84 ? 7.931 8.514 -10.655 1.00 90.19 84 HIS A N 1
ATOM 682 C CA . HIS A 1 84 ? 6.727 9.337 -10.614 1.00 90.19 84 HIS A CA 1
ATOM 683 C C . HIS A 1 84 ? 5.741 8.716 -9.641 1.00 90.19 84 HIS A C 1
ATOM 685 O O . HIS A 1 84 ? 5.506 7.510 -9.676 1.00 90.19 84 HIS A O 1
ATOM 691 N N . PHE A 1 85 ? 5.146 9.523 -8.774 1.00 91.19 85 PHE A N 1
ATOM 692 C CA . PHE A 1 85 ? 4.146 9.024 -7.849 1.00 91.19 85 PHE A CA 1
ATOM 693 C C . PHE A 1 85 ? 3.012 10.015 -7.651 1.00 91.19 85 PHE A C 1
ATOM 695 O O . PHE A 1 85 ? 3.202 11.231 -7.686 1.00 91.19 85 PHE A O 1
ATOM 702 N N . ALA A 1 86 ? 1.833 9.468 -7.393 1.00 92.31 86 ALA A N 1
ATOM 703 C CA . ALA A 1 86 ? 0.667 10.210 -6.962 1.00 92.31 86 ALA A CA 1
ATOM 704 C C . ALA A 1 86 ? 0.093 9.559 -5.711 1.00 92.31 86 ALA A C 1
ATOM 706 O O . ALA A 1 86 ? 0.163 8.342 -5.537 1.00 92.31 86 ALA A O 1
ATOM 707 N N . TYR A 1 87 ? -0.481 10.369 -4.832 1.00 92.88 87 TYR A N 1
ATOM 708 C CA . TYR A 1 87 ? -1.201 9.850 -3.686 1.00 92.88 87 TYR A CA 1
ATOM 709 C C . TYR A 1 87 ? -2.453 10.651 -3.387 1.00 92.88 87 TYR A C 1
ATOM 711 O O . TYR A 1 87 ? -2.517 11.860 -3.615 1.00 92.88 87 TYR A O 1
ATOM 719 N N . VAL A 1 88 ? -3.422 9.955 -2.807 1.00 93.25 88 VAL A N 1
ATOM 720 C CA . VAL A 1 88 ? -4.574 10.541 -2.129 1.00 93.25 88 VAL A CA 1
ATOM 721 C C . VAL A 1 88 ? -4.678 9.885 -0.766 1.00 93.25 88 VAL A C 1
ATOM 723 O O . VAL A 1 88 ? -4.568 8.669 -0.639 1.00 93.25 88 VAL A O 1
ATOM 726 N N . TYR A 1 89 ? -4.876 10.701 0.255 1.00 91.31 89 TYR A N 1
ATOM 727 C CA . TYR A 1 89 ? -5.117 10.281 1.619 1.00 91.31 89 TYR A CA 1
ATOM 728 C C . TYR A 1 89 ? -6.360 10.987 2.149 1.00 91.31 89 TYR A C 1
ATOM 730 O O . TYR A 1 89 ? -6.471 12.211 2.040 1.00 91.31 89 TYR A O 1
ATOM 738 N N . GLU A 1 90 ? -7.262 10.230 2.767 1.00 91.50 90 GLU A N 1
ATOM 739 C CA . GLU A 1 90 ? -8.496 10.760 3.325 1.00 91.50 90 GLU A CA 1
ATOM 740 C C . GLU A 1 90 ? -8.840 10.101 4.677 1.00 91.50 90 GLU A C 1
ATOM 742 O O . GLU A 1 90 ? -9.247 8.935 4.739 1.00 91.50 90 GLU A O 1
ATOM 747 N N . PRO A 1 91 ? -8.695 10.842 5.791 1.00 91.19 91 PRO A N 1
ATOM 748 C CA . PRO A 1 91 ? -9.322 10.485 7.053 1.00 91.19 91 PRO A CA 1
ATOM 749 C C . PRO A 1 91 ? -10.810 10.844 7.026 1.00 91.19 91 PRO A C 1
ATOM 751 O O . PRO A 1 91 ? -11.186 11.938 6.611 1.00 91.19 91 PRO A O 1
ATOM 754 N N . SER A 1 92 ? -11.651 9.960 7.555 1.00 87.81 92 SER A N 1
ATOM 755 C CA . SER A 1 92 ? -13.098 10.148 7.699 1.00 87.81 92 SER A CA 1
ATOM 756 C C . SER A 1 92 ? -13.599 9.577 9.032 1.00 87.81 92 SER A C 1
ATOM 758 O O . SER A 1 92 ? -12.889 8.828 9.706 1.00 87.81 92 SER A O 1
ATOM 760 N N . LEU A 1 93 ? -14.854 9.869 9.392 1.00 85.94 93 LEU A N 1
ATOM 761 C CA . LEU A 1 93 ? -15.509 9.255 10.558 1.00 85.94 93 LEU A CA 1
ATOM 762 C C . LEU A 1 93 ? -15.647 7.730 10.421 1.00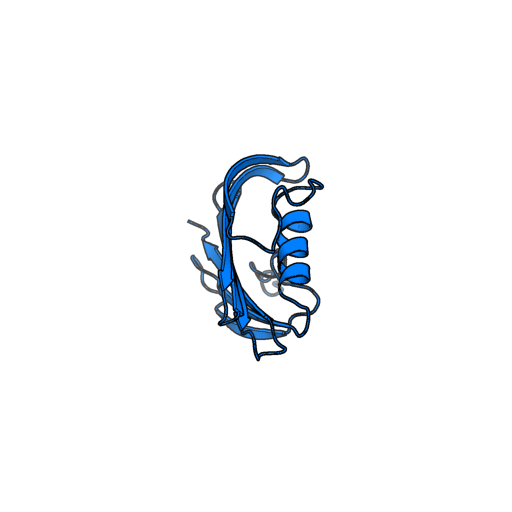 85.94 93 LEU A C 1
ATOM 764 O O . LEU A 1 93 ? -15.619 7.014 11.416 1.00 85.94 93 LEU A O 1
ATOM 768 N N . SER A 1 94 ? -15.756 7.227 9.190 1.00 87.56 94 SER A N 1
ATOM 769 C CA . SER A 1 94 ? -15.832 5.795 8.886 1.00 87.56 94 SER A CA 1
ATOM 770 C C . SER A 1 94 ? -14.481 5.078 8.915 1.00 87.56 94 SER A C 1
ATOM 772 O O . SER A 1 94 ? -14.447 3.847 8.878 1.00 87.56 94 SER A O 1
ATOM 774 N N . GLY A 1 95 ? -13.367 5.809 9.003 1.00 91.81 95 GLY A N 1
ATOM 775 C CA . GLY A 1 95 ? -12.020 5.250 8.960 1.00 91.81 95 GLY A CA 1
ATOM 776 C C . GLY A 1 95 ? -11.076 6.044 8.067 1.00 91.81 95 GLY A C 1
ATOM 777 O O . GLY A 1 95 ? -11.358 7.174 7.671 1.00 91.81 95 GLY A O 1
ATOM 778 N N . LYS A 1 96 ? -9.940 5.442 7.742 1.00 94.12 96 LYS A N 1
ATOM 779 C CA . LYS A 1 96 ? -8.909 6.022 6.883 1.00 94.12 96 LYS A CA 1
ATOM 780 C C . LYS A 1 96 ? -8.817 5.213 5.611 1.00 94.12 96 LYS A C 1
ATOM 782 O O . LYS A 1 96 ? -8.834 3.982 5.655 1.00 94.12 96 LYS A O 1
ATOM 787 N N . TRP A 1 97 ? -8.663 5.899 4.495 1.00 94.88 97 TRP A N 1
ATOM 788 C CA . TRP A 1 97 ? -8.240 5.260 3.268 1.00 94.88 97 TRP A CA 1
ATOM 789 C C . TRP A 1 97 ? -7.199 6.114 2.566 1.00 94.88 97 TRP A C 1
ATOM 791 O O . TRP A 1 97 ? -7.079 7.321 2.788 1.00 94.88 97 TRP A O 1
ATOM 801 N N . GLY A 1 98 ? -6.414 5.466 1.726 1.00 95.44 98 GLY A N 1
ATOM 802 C CA . GLY A 1 98 ? -5.527 6.165 0.830 1.00 95.44 98 GLY A CA 1
ATOM 803 C C . GLY A 1 98 ? -5.065 5.275 -0.304 1.00 95.44 98 GLY A C 1
ATOM 804 O O . GLY A 1 98 ? -5.133 4.048 -0.232 1.00 95.44 98 GLY A O 1
ATOM 805 N N . VAL A 1 99 ? -4.606 5.929 -1.356 1.00 96.38 99 VAL A N 1
ATOM 806 C CA . VAL A 1 99 ? -4.104 5.305 -2.571 1.00 96.38 99 VAL A CA 1
ATOM 807 C C . VAL A 1 99 ? -2.732 5.882 -2.860 1.00 96.38 99 VAL A C 1
ATOM 809 O O . VAL A 1 99 ? -2.544 7.098 -2.792 1.00 96.38 99 VAL A O 1
ATOM 812 N N . LEU A 1 100 ? -1.787 5.005 -3.176 1.00 94.56 100 LEU A N 1
ATOM 813 C CA . LEU A 1 100 ? -0.457 5.338 -3.665 1.00 94.56 100 LEU A CA 1
ATOM 814 C C . LEU A 1 100 ? -0.318 4.742 -5.062 1.00 94.56 100 LEU A C 1
ATOM 816 O O . LEU A 1 100 ? -0.463 3.536 -5.226 1.00 94.56 100 LEU A O 1
ATOM 820 N N . VAL A 1 101 ? -0.019 5.571 -6.052 1.00 95.12 101 VAL A N 1
ATOM 821 C CA . VAL A 1 101 ? 0.326 5.130 -7.404 1.00 95.12 101 VAL A CA 1
ATOM 822 C C . VAL A 1 101 ? 1.791 5.452 -7.627 1.00 95.12 101 VAL A C 1
ATOM 824 O O . VAL A 1 101 ? 2.204 6.595 -7.443 1.00 95.12 101 VAL A O 1
ATOM 827 N N . ILE A 1 102 ? 2.580 4.449 -7.991 1.00 92.62 102 ILE A N 1
ATOM 828 C CA . ILE A 1 102 ? 4.030 4.543 -8.141 1.00 92.62 102 ILE A CA 1
ATOM 829 C C . ILE A 1 102 ? 4.380 4.024 -9.525 1.00 92.62 102 ILE A C 1
ATOM 831 O O . ILE A 1 102 ? 4.223 2.840 -9.803 1.00 92.62 102 ILE A O 1
ATOM 835 N N . ARG A 1 103 ? 4.884 4.900 -10.386 1.00 91.06 103 ARG A N 1
ATOM 836 C CA . ARG A 1 103 ? 5.379 4.544 -11.709 1.00 91.06 103 ARG A CA 1
ATOM 837 C C . ARG A 1 103 ? 6.902 4.543 -11.710 1.00 91.06 103 ARG A C 1
ATOM 839 O O . ARG A 1 103 ? 7.534 5.539 -11.349 1.00 91.06 103 ARG A O 1
ATOM 846 N N . ARG A 1 104 ? 7.470 3.416 -12.132 1.00 86.38 104 ARG A N 1
ATOM 847 C CA . ARG A 1 104 ? 8.905 3.201 -12.332 1.00 86.38 104 ARG A CA 1
ATOM 848 C C . ARG A 1 104 ? 9.093 2.582 -13.706 1.00 86.38 104 ARG A C 1
ATOM 850 O O . ARG A 1 104 ? 8.532 1.522 -13.960 1.00 86.38 104 ARG A O 1
ATOM 857 N N . GLU A 1 105 ? 9.867 3.231 -14.570 1.00 80.38 105 GLU A N 1
ATOM 858 C CA . GLU A 1 105 ? 10.107 2.743 -15.935 1.00 80.38 105 GLU A CA 1
ATOM 859 C C . GLU A 1 105 ? 8.776 2.402 -16.659 1.00 80.38 105 GLU A C 1
ATOM 861 O O . GLU A 1 105 ? 7.895 3.263 -16.773 1.00 80.38 105 GLU A O 1
ATOM 866 N N . SER A 1 106 ? 8.613 1.151 -17.107 1.00 80.31 106 SER A N 1
ATOM 867 C CA . SER A 1 106 ? 7.414 0.587 -17.747 1.00 80.31 106 SER A CA 1
ATOM 868 C C . SER A 1 106 ? 6.481 -0.157 -16.780 1.00 80.31 106 SER A C 1
ATOM 870 O O . SER A 1 106 ? 5.746 -1.047 -17.187 1.00 80.31 106 SER A O 1
ATOM 872 N N . LYS A 1 107 ? 6.534 0.138 -15.476 1.00 88.44 107 LYS A N 1
ATOM 873 C CA . LYS A 1 107 ? 5.677 -0.505 -14.471 1.00 88.44 107 LYS A CA 1
ATOM 874 C C . LYS A 1 107 ? 4.964 0.528 -13.621 1.00 88.44 107 LYS A C 1
ATOM 876 O O . LYS A 1 107 ? 5.567 1.505 -13.168 1.00 88.44 107 LYS A O 1
ATOM 881 N N . THR A 1 108 ? 3.690 0.277 -13.351 1.00 93.44 108 THR A N 1
ATOM 882 C CA . THR A 1 108 ? 2.891 1.091 -12.433 1.00 93.44 108 THR A CA 1
ATOM 883 C C . THR A 1 108 ? 2.350 0.216 -11.319 1.00 93.44 108 THR A C 1
ATOM 885 O O . THR A 1 108 ? 1.718 -0.799 -11.574 1.00 93.44 108 THR A O 1
ATOM 888 N N . VAL A 1 109 ? 2.571 0.615 -10.072 1.00 95.06 109 VAL A N 1
ATOM 889 C CA . VAL A 1 109 ? 2.027 -0.074 -8.903 1.00 95.06 109 VAL A CA 1
ATOM 890 C C . VAL A 1 109 ? 1.010 0.812 -8.224 1.00 95.06 109 VAL A C 1
ATOM 892 O O . VAL A 1 109 ? 1.319 1.943 -7.854 1.00 95.06 109 VAL A O 1
ATOM 895 N N . SER A 1 110 ? -0.190 0.281 -8.041 1.00 96.56 110 SER A N 1
ATOM 896 C CA . SER A 1 110 ? -1.258 0.914 -7.278 1.00 96.56 110 SER A CA 1
ATOM 897 C C . SER A 1 110 ? -1.428 0.181 -5.954 1.00 96.56 110 SER A C 1
ATOM 899 O O . SER A 1 110 ? -1.630 -1.031 -5.928 1.00 96.56 110 SER A O 1
ATOM 901 N N . ILE A 1 111 ? -1.326 0.914 -4.849 1.00 97.50 111 ILE A N 1
ATOM 902 C CA . ILE A 1 111 ? -1.460 0.393 -3.489 1.00 97.50 111 ILE A CA 1
ATOM 903 C C . ILE A 1 111 ? -2.626 1.113 -2.822 1.00 97.50 111 ILE A C 1
ATOM 905 O O . ILE A 1 111 ? -2.562 2.318 -2.575 1.00 97.50 111 ILE A O 1
ATOM 909 N N . TYR A 1 112 ? -3.676 0.370 -2.502 1.00 97.56 112 TYR A N 1
ATOM 910 C CA . TYR A 1 112 ? -4.838 0.853 -1.767 1.00 97.56 112 TYR A CA 1
ATOM 911 C C . TYR A 1 112 ? -4.703 0.416 -0.320 1.00 97.56 112 TYR A C 1
ATOM 913 O O . TYR A 1 112 ? -4.508 -0.764 -0.048 1.00 97.56 112 TYR A O 1
ATOM 921 N N . ILE A 1 113 ? -4.820 1.347 0.617 1.00 97.56 113 ILE A N 1
ATOM 922 C CA . ILE A 1 113 ? -4.741 1.063 2.049 1.00 97.56 113 ILE A CA 1
ATOM 923 C C . ILE A 1 113 ? -6.041 1.543 2.672 1.00 97.56 113 ILE A C 1
ATOM 925 O O . ILE A 1 113 ? -6.440 2.687 2.467 1.00 97.56 113 ILE A O 1
ATOM 929 N N . THR A 1 114 ? -6.713 0.688 3.434 1.00 97.12 114 THR A N 1
ATOM 930 C CA . THR A 1 114 ? -7.960 1.039 4.121 1.00 97.12 114 THR A CA 1
ATOM 931 C C . THR A 1 114 ? -7.958 0.517 5.552 1.00 97.12 114 THR A C 1
ATOM 933 O O . THR A 1 114 ? -7.474 -0.575 5.838 1.00 97.12 114 THR A O 1
ATOM 936 N N . GLN A 1 115 ? -8.507 1.299 6.476 1.00 96.44 115 GLN A N 1
ATOM 937 C CA . GLN A 1 115 ? -8.736 0.898 7.860 1.00 96.44 115 GLN A CA 1
ATOM 938 C C . GLN A 1 115 ? -10.049 1.514 8.345 1.00 96.44 115 GLN A C 1
ATOM 940 O O . GLN A 1 115 ? -10.155 2.732 8.475 1.00 96.44 115 GLN A O 1
ATOM 945 N N . GLY A 1 116 ? -11.054 0.681 8.621 1.00 92.44 116 GLY A N 1
ATOM 946 C CA . GLY A 1 116 ? -12.334 1.145 9.167 1.00 92.44 116 GLY A CA 1
ATOM 947 C C . GLY A 1 116 ? -12.197 1.647 10.608 1.00 92.44 116 GLY A C 1
ATOM 948 O O . GLY A 1 116 ? -11.408 1.098 11.370 1.00 92.44 116 GLY A O 1
ATOM 949 N N . ALA A 1 117 ? -12.991 2.641 11.012 1.00 87.12 117 ALA A N 1
ATOM 950 C CA . ALA A 1 117 ? -12.897 3.272 12.337 1.00 87.12 117 ALA A CA 1
ATOM 951 C C . ALA A 1 117 ? -13.084 2.289 13.506 1.00 87.12 117 ALA A C 1
ATOM 953 O O . ALA A 1 117 ? -12.448 2.427 14.548 1.00 87.12 117 ALA A O 1
ATOM 954 N N . THR A 1 118 ? -13.933 1.277 13.324 1.00 85.88 118 THR A N 1
ATOM 955 C CA . THR A 1 118 ? -14.201 0.225 14.317 1.00 85.88 118 THR A CA 1
ATOM 956 C C . THR A 1 118 ? -13.392 -1.050 14.071 1.00 85.88 118 THR A C 1
ATOM 958 O O . THR A 1 118 ? -13.407 -1.962 14.899 1.00 85.88 118 THR A O 1
ATOM 961 N N . LYS A 1 119 ? -12.672 -1.140 12.945 1.00 82.31 119 LYS A N 1
ATOM 962 C CA . LYS A 1 119 ? -11.881 -2.318 12.581 1.00 82.31 119 LYS A CA 1
ATOM 963 C C . LYS A 1 119 ? -10.463 -2.185 13.126 1.00 82.31 119 LYS A C 1
ATOM 965 O O . LYS A 1 119 ? -9.768 -1.209 12.872 1.00 82.31 119 LYS A O 1
ATOM 970 N N . LYS A 1 120 ? -9.982 -3.235 13.795 1.00 85.44 120 LYS A N 1
ATOM 971 C CA . LYS A 1 120 ? -8.579 -3.345 14.243 1.00 85.44 120 LYS A CA 1
ATOM 972 C C . LYS A 1 120 ? -7.623 -3.835 13.147 1.00 85.44 120 LYS A C 1
ATOM 974 O O . LYS A 1 120 ? -6.493 -4.203 13.443 1.00 85.44 120 LYS A O 1
ATOM 979 N N . GLN A 1 121 ? -8.083 -3.884 11.901 1.00 94.62 121 GLN A N 1
ATOM 980 C CA . GLN A 1 121 ? -7.346 -4.459 10.785 1.00 94.62 121 GLN A CA 1
ATOM 981 C C . GLN A 1 121 ? -7.244 -3.445 9.649 1.00 94.62 121 GLN A C 1
ATOM 983 O O . GLN A 1 121 ? -8.235 -2.807 9.287 1.00 94.62 121 GLN A O 1
ATOM 988 N N . THR A 1 122 ? -6.043 -3.325 9.098 1.00 97.75 122 THR A N 1
ATOM 989 C CA . THR A 1 122 ? -5.749 -2.563 7.888 1.00 97.75 122 THR A CA 1
ATOM 990 C C . THR A 1 122 ? -5.718 -3.527 6.708 1.00 97.75 122 THR A C 1
ATOM 992 O O . THR A 1 122 ? -5.073 -4.575 6.777 1.00 97.75 122 THR A O 1
ATOM 995 N N . THR A 1 123 ? -6.424 -3.180 5.636 1.00 97.81 123 THR A N 1
ATOM 996 C CA . THR A 1 123 ? -6.413 -3.905 4.360 1.00 97.81 123 THR A CA 1
ATOM 997 C C . THR A 1 123 ? -5.508 -3.176 3.380 1.00 97.81 123 THR A C 1
ATOM 999 O O . THR A 1 123 ? -5.493 -1.945 3.347 1.00 97.81 123 THR A O 1
ATOM 1002 N N . ILE A 1 124 ? -4.749 -3.938 2.603 1.00 98.31 124 ILE A N 1
ATOM 1003 C CA . ILE A 1 124 ? -3.796 -3.454 1.612 1.00 98.31 124 ILE A CA 1
ATOM 1004 C C . ILE A 1 124 ? -4.093 -4.192 0.312 1.00 98.31 124 ILE A C 1
ATOM 1006 O O . ILE A 1 124 ? -3.997 -5.412 0.289 1.00 98.31 124 ILE A O 1
ATOM 1010 N N . VAL A 1 125 ? -4.426 -3.486 -0.759 1.00 97.81 125 VAL A N 1
ATOM 1011 C CA . VAL A 1 125 ? -4.534 -4.074 -2.099 1.00 97.81 125 VAL A CA 1
ATOM 1012 C C . VAL A 1 125 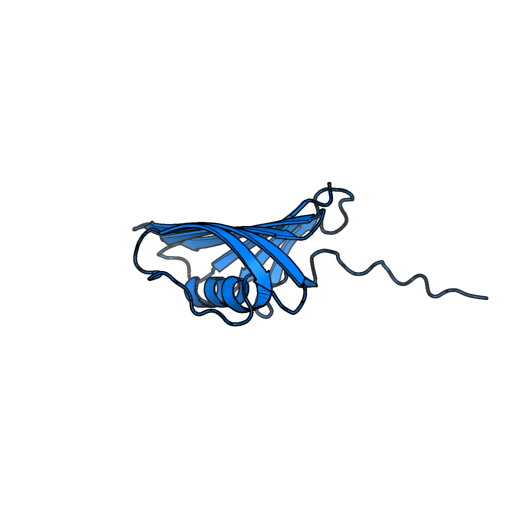? -3.362 -3.569 -2.915 1.00 97.81 125 VAL A C 1
ATOM 1014 O O . VAL A 1 125 ? -3.166 -2.359 -3.006 1.00 97.81 125 VAL A O 1
ATOM 1017 N N . VAL A 1 126 ? -2.583 -4.478 -3.484 1.00 97.25 126 VAL A N 1
ATOM 1018 C CA . VAL A 1 126 ? -1.470 -4.157 -4.377 1.00 97.25 126 VAL A CA 1
ATOM 1019 C C . VAL A 1 126 ? -1.832 -4.646 -5.767 1.00 97.25 126 VAL A C 1
ATOM 1021 O O . VAL A 1 126 ? -2.193 -5.807 -5.922 1.00 97.25 126 VAL A O 1
ATOM 1024 N N . ILE A 1 127 ? -1.720 -3.768 -6.758 1.00 96.19 127 ILE A N 1
ATOM 1025 C CA . ILE A 1 127 ? -1.928 -4.072 -8.174 1.00 96.19 127 ILE A CA 1
ATOM 1026 C C . ILE A 1 127 ? -0.685 -3.609 -8.924 1.00 96.19 127 ILE A C 1
ATOM 1028 O O . ILE A 1 127 ? -0.285 -2.452 -8.786 1.00 96.19 127 ILE A O 1
ATOM 1032 N N . LEU A 1 128 ? -0.079 -4.496 -9.705 1.00 94.94 128 LEU A N 1
ATOM 1033 C CA . LEU A 1 128 ? 1.067 -4.199 -10.557 1.00 94.94 128 LEU A CA 1
ATOM 1034 C C . LEU A 1 128 ? 0.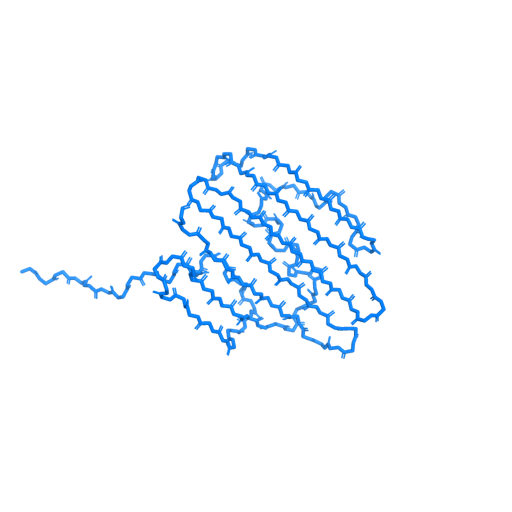625 -4.248 -12.019 1.00 94.94 128 LEU A C 1
ATOM 1036 O O . LEU A 1 128 ? 0.302 -5.311 -12.526 1.00 94.94 128 LEU A O 1
ATOM 1040 N N . ASP A 1 129 ? 0.673 -3.112 -12.700 1.00 93.31 129 ASP A N 1
ATOM 1041 C CA . ASP A 1 129 ? 0.524 -3.017 -14.149 1.00 93.31 129 ASP A CA 1
ATOM 1042 C C . ASP A 1 129 ? 1.904 -3.089 -14.811 1.00 93.31 129 ASP A C 1
ATOM 1044 O O . ASP A 1 129 ? 2.792 -2.280 -14.510 1.00 93.31 129 ASP A O 1
ATOM 1048 N N . LYS A 1 130 ? 2.093 -4.096 -15.671 1.00 86.69 130 LYS A N 1
ATOM 1049 C CA . LYS A 1 130 ? 3.342 -4.361 -16.405 1.00 86.69 130 LYS A CA 1
ATOM 1050 C C . LYS A 1 130 ? 3.318 -3.864 -17.861 1.00 86.69 130 LYS A C 1
ATOM 1052 O O . LYS A 1 130 ? 4.238 -4.209 -18.603 1.00 86.69 130 LYS A O 1
ATOM 1057 N N . ARG A 1 131 ? 2.266 -3.152 -18.280 1.00 75.50 131 ARG A N 1
ATOM 1058 C CA . ARG A 1 131 ? 2.093 -2.663 -19.658 1.00 75.50 131 ARG A CA 1
ATOM 1059 C C . ARG A 1 131 ? 2.988 -1.474 -20.004 1.00 75.50 131 ARG A C 1
ATOM 1061 O O . ARG A 1 131 ? 3.189 -0.584 -19.147 1.00 75.50 131 ARG A O 1
#

Secondary structure (DSSP, 8-state):
-----PPPPPTTGGG--TTPEEEEEETT-SS--EEEEEESS-HHHHHHHIIIIII-TTPPPSS-TTS-EEEEEEEEETTTEEEEEEEEEEEETTEEEEEEEEEETTEEEEEEEEEETT-S-EEEEEEEE--

pLDDT: mean 86.19, std 12.76, range [38.75, 98.31]

Sequence (131 aa):
MGGHSGPAPDPLSEWTYPNAKQVEGETWEEFLPWATYTTTDPFEKVWQFYWTKKITYPMPLPFNLKKRASASMGANDPRWGIIHFAYVYEPSLSGKWGVLVIRRESKTVSIYITQGATKKQTTIVVILDKR

Radius of gyration: 15.74 Å; chains: 1; bounding box: 38×46×34 Å